Protein AF-G8C3L6-F1 (afdb_monomer)

Nearest PDB structures (foldseek):
  8b2q-assembly1_I  TM=4.694E-01  e=1.128E-01  Tannerella forsythia
  8p60-assembly1_SX0  TM=2.588E-01  e=1.611E-01  Spraguea lophii 42_110
  7syg-assembly1_Y  TM=3.100E-01  e=5.605E-01  Oryctolagus cuniculus
  8ip8-assembly1_ga  TM=2.994E-01  e=6.312E-01  Triticum aestivum
  5xyi-assembly1_X  TM=3.057E-01  e=6.312E-01  Trichomonas vaginalis

Foldseek 3Di:
DLCVLQVVDQDFAAPVRSVVVVVVVCCVVPVPDDDDPCNVVVVLVVCVVVAQWDQDPRRTIHRNDGPFDFPPDKDKFFWAADPPQRWIFGWGDDPDDDTPPGQATGHNVQCVPDDHGFIFMKTFGDDPDPPPPDDPRDHTYIHTDDGDDDDDD

pLDDT: mean 71.34, std 15.44, range [35.69, 94.44]

Radius of gyration: 19.2 Å; Cα contacts (8 Å, |Δi|>4): 247; chains: 1; bounding box: 40×30×55 Å

Mean predicted aligned error: 13.69 Å

Solvent-accessible surface area (backbone atoms only — not comparable to full-atom values): 8887 Å² total; per-residue (Å²): 110,66,66,63,59,37,73,72,40,90,56,68,36,44,53,74,59,50,50,52,55,45,54,53,54,42,40,75,79,36,70,89,63,83,76,55,69,65,60,54,51,48,50,51,50,50,38,38,74,77,38,49,40,41,67,51,103,79,56,22,41,24,59,35,76,70,90,48,53,70,65,79,51,68,53,59,27,37,28,41,56,46,87,88,78,54,29,34,36,31,32,45,75,59,89,92,79,59,79,52,78,55,52,28,34,23,51,55,87,33,36,71,87,63,51,69,71,38,30,30,33,31,31,35,37,46,66,93,58,86,72,72,89,68,64,106,73,61,58,39,45,30,33,44,77,44,80,48,80,70,81,84,126

Secondary structure (DSSP, 8-state):
-HHHHHTT--SPEEHHHHHHHHHHHHHHH-TT----HHHHHHHHHHHHHHS-EEE-TT-EEEEPPP-PPEEEEEEEEEEEE-TTT--EEEE---TTT---S--EEE-GGGGTT--TT-EEEEEEE--SS------TT-PEEEEEEEEEPPP--

Structure (mmCIF, N/CA/C/O backbone):
data_AF-G8C3L6-F1
#
_entry.id   AF-G8C3L6-F1
#
loop_
_atom_site.group_PDB
_atom_site.id
_atom_site.type_symbol
_atom_site.label_atom_id
_atom_site.label_alt_id
_atom_site.label_comp_id
_atom_site.label_asym_id
_atom_site.label_entity_id
_atom_site.label_seq_id
_atom_site.pdbx_PDB_ins_code
_atom_site.Cartn_x
_atom_site.Cartn_y
_atom_site.Cartn_z
_atom_site.occupancy
_atom_site.B_iso_or_equiv
_atom_site.auth_seq_id
_atom_site.auth_comp_id
_atom_site.auth_asym_id
_atom_site.auth_atom_id
_atom_site.pdbx_PDB_model_num
ATOM 1 N N . MET A 1 1 ? 15.481 -3.683 -12.255 1.00 69.69 1 MET A N 1
ATOM 2 C CA . MET A 1 1 ? 15.302 -2.433 -13.037 1.00 69.69 1 MET A CA 1
ATOM 3 C C . MET A 1 1 ? 13.835 -2.031 -13.175 1.00 69.69 1 MET A C 1
ATOM 5 O O . MET A 1 1 ? 13.523 -0.901 -12.833 1.00 69.69 1 MET A O 1
ATOM 9 N N . ILE A 1 2 ? 12.932 -2.936 -13.585 1.00 70.88 2 ILE A N 1
ATOM 10 C CA . ILE A 1 2 ? 11.478 -2.669 -13.666 1.00 70.88 2 ILE A CA 1
ATOM 11 C C . ILE A 1 2 ? 10.920 -2.160 -12.327 1.00 70.88 2 ILE A C 1
ATOM 13 O O . ILE A 1 2 ? 10.374 -1.064 -12.287 1.00 70.88 2 ILE A O 1
ATOM 17 N N . LEU A 1 3 ? 11.178 -2.866 -11.218 1.00 65.62 3 LEU A N 1
ATOM 18 C CA . LEU A 1 3 ? 10.751 -2.440 -9.875 1.00 65.62 3 LEU A CA 1
ATOM 19 C C . LEU A 1 3 ? 11.222 -1.024 -9.510 1.00 65.62 3 LEU A C 1
ATOM 21 O O . LEU A 1 3 ? 10.449 -0.260 -8.955 1.00 65.62 3 LEU A O 1
ATOM 25 N N . LYS A 1 4 ? 12.449 -0.640 -9.892 1.00 69.12 4 LYS A N 1
ATOM 26 C CA . LYS A 1 4 ? 12.989 0.713 -9.667 1.00 69.12 4 LYS A CA 1
ATOM 27 C C . LYS A 1 4 ? 12.216 1.778 -10.451 1.00 69.12 4 LYS A C 1
ATOM 29 O O . LYS A 1 4 ? 12.109 2.905 -9.998 1.00 69.12 4 LYS A O 1
ATOM 34 N N . ILE A 1 5 ? 11.702 1.451 -11.636 1.00 69.06 5 ILE A N 1
ATOM 35 C CA . ILE A 1 5 ? 10.925 2.388 -12.462 1.00 69.06 5 ILE A CA 1
ATOM 36 C C . ILE A 1 5 ? 9.521 2.563 -11.889 1.00 69.06 5 ILE A C 1
ATOM 38 O O . ILE A 1 5 ? 9.047 3.693 -11.803 1.00 69.06 5 ILE A O 1
ATOM 42 N N . ILE A 1 6 ? 8.884 1.464 -11.480 1.00 67.19 6 ILE A N 1
ATOM 43 C CA . ILE A 1 6 ? 7.544 1.497 -10.888 1.00 67.19 6 ILE A CA 1
ATOM 44 C C . ILE A 1 6 ? 7.600 2.095 -9.466 1.00 67.19 6 ILE A C 1
ATOM 46 O O . ILE A 1 6 ? 6.695 2.814 -9.073 1.00 67.19 6 ILE A O 1
ATOM 50 N N . SER A 1 7 ? 8.694 1.923 -8.713 1.00 63.19 7 SER A N 1
ATOM 51 C CA . SER A 1 7 ? 8.843 2.504 -7.364 1.00 63.19 7 S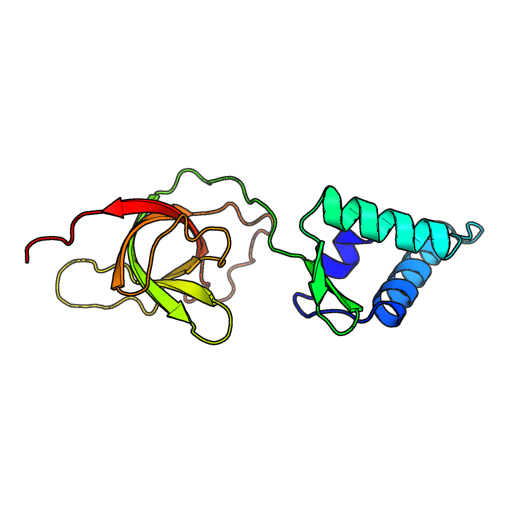ER A CA 1
ATOM 52 C C . SER A 1 7 ? 9.056 4.016 -7.349 1.00 63.19 7 SER A C 1
ATOM 54 O O . SER A 1 7 ? 8.979 4.630 -6.290 1.00 63.19 7 SER A O 1
ATOM 56 N N . LEU A 1 8 ? 9.399 4.616 -8.491 1.00 64.62 8 LEU A N 1
ATOM 57 C CA . LEU A 1 8 ? 9.620 6.060 -8.609 1.00 64.62 8 LEU A CA 1
ATOM 58 C C . LEU A 1 8 ? 8.325 6.839 -8.879 1.00 64.62 8 LEU A C 1
ATOM 60 O O . LEU A 1 8 ? 8.320 8.053 -8.697 1.00 64.62 8 LEU A O 1
ATOM 64 N N . ASP A 1 9 ? 7.251 6.177 -9.322 1.00 53.97 9 ASP A N 1
ATOM 65 C CA . ASP A 1 9 ? 5.951 6.807 -9.572 1.00 53.97 9 ASP A CA 1
ATOM 66 C C . ASP A 1 9 ? 4.831 5.917 -9.008 1.00 53.97 9 ASP A C 1
ATOM 68 O O . ASP A 1 9 ? 4.598 4.832 -9.538 1.00 53.97 9 ASP A O 1
ATOM 72 N N . PRO A 1 10 ? 4.124 6.351 -7.950 1.00 52.75 10 PRO A N 1
ATOM 73 C CA . PRO A 1 10 ? 3.078 5.548 -7.318 1.00 52.75 10 PRO A CA 1
ATOM 74 C C . PRO A 1 10 ? 1.811 5.407 -8.180 1.00 52.75 10 PRO A C 1
ATOM 76 O O . PRO A 1 10 ? 0.882 4.700 -7.795 1.00 52.75 10 PRO A O 1
ATOM 79 N N . ARG A 1 11 ? 1.723 6.088 -9.331 1.00 56.31 11 ARG A N 1
ATOM 80 C CA . ARG A 1 11 ? 0.548 6.033 -10.211 1.00 56.31 11 ARG A CA 1
ATOM 81 C C . ARG A 1 11 ? 0.629 4.849 -11.181 1.00 56.31 11 ARG A C 1
ATOM 83 O O . ARG A 1 11 ? 1.718 4.516 -11.640 1.00 56.31 11 ARG A O 1
ATOM 90 N N . PRO A 1 12 ? -0.517 4.283 -11.607 1.00 59.31 12 PRO A N 1
ATOM 91 C CA . PRO A 1 12 ? -0.549 3.272 -12.660 1.00 59.31 12 PRO A CA 1
ATOM 92 C C . PRO A 1 12 ? 0.085 3.765 -13.968 1.00 59.31 12 PRO A C 1
ATOM 94 O O . PRO A 1 12 ? -0.378 4.734 -14.577 1.00 59.31 12 PRO A O 1
ATOM 97 N N . ILE A 1 13 ? 1.125 3.067 -14.421 1.00 68.88 13 ILE A N 1
ATOM 98 C CA . ILE A 1 13 ? 1.906 3.387 -15.617 1.00 68.88 13 ILE A CA 1
ATOM 99 C C . ILE A 1 13 ? 1.421 2.516 -16.785 1.00 68.88 13 ILE A C 1
ATOM 101 O O . ILE A 1 13 ? 1.438 1.293 -16.668 1.00 68.88 13 ILE A O 1
ATOM 105 N N . PRO A 1 14 ? 1.027 3.089 -17.936 1.00 75.62 14 PRO A N 1
ATOM 106 C CA . PRO A 1 14 ? 0.687 2.294 -19.118 1.00 75.62 14 PRO A CA 1
ATOM 107 C C . PRO A 1 14 ? 1.852 1.401 -19.564 1.00 75.62 14 PRO A C 1
ATOM 109 O O . PRO A 1 14 ? 3.000 1.860 -19.557 1.00 75.62 14 PRO A O 1
ATOM 112 N N . TYR A 1 15 ? 1.564 0.178 -20.022 1.00 76.75 15 TYR A N 1
ATOM 113 C CA . TYR A 1 15 ? 2.574 -0.789 -20.479 1.00 76.75 15 TYR A CA 1
ATOM 114 C C . TYR A 1 15 ? 3.619 -0.167 -21.424 1.00 76.75 15 TYR A C 1
ATOM 116 O O . TYR A 1 15 ? 4.816 -0.230 -21.154 1.00 76.75 15 TYR A O 1
ATOM 124 N N . ASN A 1 16 ? 3.182 0.548 -22.466 1.00 75.31 16 ASN A N 1
ATOM 125 C CA . ASN A 1 16 ? 4.082 1.180 -23.442 1.00 75.31 16 ASN A CA 1
ATOM 126 C C . ASN A 1 16 ? 5.010 2.242 -22.823 1.00 75.31 16 ASN A C 1
ATOM 128 O O . ASN A 1 16 ? 6.162 2.397 -23.234 1.00 75.31 16 ASN A O 1
ATOM 132 N N . VAL A 1 17 ? 4.533 2.959 -21.803 1.00 77.69 17 VAL A N 1
ATOM 133 C CA . VAL A 1 17 ? 5.328 3.964 -21.083 1.00 77.69 17 VAL A CA 1
ATOM 134 C C . VAL A 1 17 ? 6.339 3.279 -20.166 1.00 77.69 17 VAL A C 1
ATOM 136 O O . VAL A 1 17 ? 7.504 3.682 -20.129 1.00 77.69 17 VAL A O 1
ATOM 139 N N . LEU A 1 18 ? 5.922 2.228 -19.455 1.00 80.25 18 LEU A N 1
ATOM 140 C CA . LEU A 1 18 ? 6.801 1.422 -18.609 1.00 80.25 18 LEU A CA 1
ATOM 141 C C . LEU A 1 18 ? 7.911 0.767 -19.440 1.00 80.25 18 LEU A C 1
ATOM 143 O O . LEU A 1 18 ? 9.090 0.881 -19.100 1.00 80.25 18 LEU A O 1
ATOM 147 N N . LYS A 1 19 ? 7.531 0.174 -20.572 1.00 82.56 19 LYS A N 1
ATOM 148 C CA . LYS A 1 19 ? 8.411 -0.413 -21.581 1.00 82.56 19 LYS A CA 1
ATOM 149 C C . LYS A 1 19 ? 9.438 0.602 -22.081 1.00 82.56 19 LYS A C 1
ATOM 151 O O . LYS A 1 19 ? 10.640 0.369 -21.977 1.00 82.56 19 LYS A O 1
ATOM 156 N N . SER A 1 20 ? 8.989 1.773 -22.534 1.00 82.88 20 SER A N 1
ATOM 157 C CA . SER A 1 20 ? 9.877 2.845 -23.007 1.00 82.88 20 SER A CA 1
ATOM 158 C C . SER A 1 20 ? 10.884 3.288 -21.934 1.00 82.88 20 SER A C 1
ATOM 160 O O . SER A 1 20 ? 12.089 3.373 -22.194 1.00 82.88 20 SER A O 1
ATOM 162 N N . LYS A 1 21 ? 10.424 3.487 -20.690 1.00 82.12 21 LYS A N 1
ATOM 163 C CA . LYS A 1 21 ? 11.297 3.830 -19.555 1.00 82.12 21 LYS A CA 1
ATOM 164 C C . LYS A 1 21 ? 12.308 2.721 -19.249 1.00 82.12 21 LYS A C 1
ATOM 166 O O . LYS A 1 21 ? 13.469 3.036 -18.981 1.00 82.12 21 LYS A O 1
ATOM 171 N N . PHE A 1 22 ? 11.890 1.455 -19.310 1.00 85.38 22 PHE A N 1
ATOM 172 C CA . PHE A 1 22 ? 12.758 0.295 -19.107 1.00 85.38 22 PHE A CA 1
ATOM 173 C C . PHE A 1 22 ? 13.842 0.214 -20.174 1.00 85.38 22 PHE A C 1
ATOM 175 O O . PHE A 1 22 ? 15.017 0.201 -19.823 1.00 85.38 22 PHE A O 1
ATOM 182 N N . PHE A 1 23 ? 13.482 0.256 -21.458 1.00 84.00 23 PHE A N 1
ATOM 183 C CA . PHE A 1 23 ? 14.455 0.187 -22.551 1.00 84.00 23 PHE A CA 1
ATOM 184 C C . PHE A 1 23 ? 15.396 1.384 -22.591 1.00 84.00 23 PHE A C 1
ATOM 186 O O . PHE A 1 23 ? 16.544 1.256 -23.013 1.00 84.00 23 PHE A O 1
ATOM 193 N N . ARG A 1 24 ? 14.943 2.560 -22.143 1.00 83.50 24 ARG A N 1
ATOM 194 C CA . ARG A 1 24 ? 15.832 3.708 -21.960 1.00 83.50 24 ARG A CA 1
ATOM 195 C C . ARG A 1 24 ? 16.899 3.415 -20.905 1.00 83.50 24 ARG A C 1
ATOM 197 O O . ARG A 1 24 ? 18.063 3.678 -21.164 1.00 83.50 24 ARG A O 1
ATOM 204 N N . GLN A 1 25 ? 16.531 2.854 -19.752 1.00 82.19 25 GLN A N 1
ATOM 205 C CA . GLN A 1 25 ? 17.524 2.484 -18.735 1.00 82.19 25 GLN A CA 1
ATOM 206 C C . GLN A 1 25 ? 18.381 1.286 -19.145 1.00 82.19 25 GLN A C 1
ATOM 208 O O . GLN A 1 25 ? 19.577 1.287 -18.877 1.00 82.19 25 GLN A O 1
ATOM 213 N N . LEU A 1 26 ? 17.799 0.303 -19.835 1.00 82.50 26 LEU A N 1
ATOM 214 C CA . LEU A 1 26 ? 18.530 -0.847 -20.350 1.00 82.50 26 LEU A CA 1
ATOM 215 C C . LEU A 1 26 ? 19.639 -0.393 -21.295 1.00 82.50 26 LEU A C 1
ATOM 217 O O . LEU A 1 26 ? 20.783 -0.738 -21.056 1.00 82.50 26 LEU A O 1
ATOM 221 N N . ARG A 1 27 ? 19.330 0.450 -22.289 1.00 83.69 27 ARG A N 1
ATOM 222 C CA . ARG A 1 27 ? 20.322 0.952 -23.255 1.00 83.69 27 ARG A CA 1
ATOM 223 C C . ARG A 1 27 ? 21.434 1.784 -22.620 1.00 83.69 27 ARG A C 1
ATOM 225 O O . ARG A 1 27 ? 22.548 1.769 -23.119 1.00 83.69 27 ARG A O 1
ATOM 232 N N . LEU A 1 28 ? 21.148 2.483 -21.520 1.00 83.69 28 LEU A N 1
ATOM 233 C CA . LEU A 1 28 ? 22.163 3.246 -20.785 1.00 83.69 28 LEU A CA 1
ATOM 234 C C . LEU A 1 28 ? 23.200 2.347 -20.096 1.00 83.69 28 LEU A C 1
ATOM 236 O O . LEU A 1 28 ? 24.336 2.768 -19.916 1.00 83.69 28 LEU A O 1
ATOM 240 N N . HIS A 1 29 ? 22.817 1.132 -19.697 1.00 80.38 29 HIS A N 1
ATOM 241 C CA . HIS A 1 29 ? 23.692 0.201 -18.974 1.00 80.38 29 HIS A CA 1
ATOM 242 C C . HIS A 1 29 ? 24.153 -0.994 -19.825 1.00 80.38 29 HIS A C 1
ATOM 244 O O . HIS A 1 29 ? 25.166 -1.613 -19.516 1.00 80.38 29 HIS A O 1
ATOM 250 N N . TYR A 1 30 ? 23.411 -1.314 -20.884 1.00 81.19 30 TYR A N 1
ATOM 251 C CA . TYR A 1 30 ? 23.585 -2.458 -21.775 1.00 81.19 30 TYR A CA 1
ATOM 252 C C . TYR A 1 30 ? 23.163 -2.065 -23.208 1.00 81.19 30 TYR A C 1
ATOM 254 O O . TYR A 1 30 ? 22.083 -2.456 -23.660 1.00 81.19 30 TYR A O 1
ATOM 262 N N . PRO A 1 31 ? 23.969 -1.259 -23.920 1.00 79.06 31 PRO A N 1
ATOM 263 C CA . PRO A 1 31 ? 23.598 -0.688 -25.220 1.00 79.06 31 PRO A CA 1
ATOM 264 C C . PRO A 1 31 ? 23.330 -1.743 -26.304 1.00 79.06 31 PRO A C 1
ATOM 266 O O . PRO A 1 31 ? 22.421 -1.558 -27.109 1.00 79.06 31 PRO A O 1
ATOM 269 N N . ASP A 1 32 ? 24.038 -2.874 -26.263 1.00 82.69 32 ASP A N 1
ATOM 270 C CA . ASP A 1 32 ? 23.959 -3.925 -27.291 1.00 82.69 32 ASP A CA 1
ATOM 271 C C . ASP A 1 32 ? 22.945 -5.032 -26.963 1.00 82.69 32 ASP A C 1
ATOM 273 O O . ASP A 1 32 ? 22.811 -6.011 -27.698 1.00 82.69 32 ASP A O 1
ATOM 277 N N . LYS A 1 33 ? 22.225 -4.916 -25.837 1.00 74.81 33 LYS A N 1
ATOM 278 C CA . LYS A 1 33 ? 21.241 -5.920 -25.420 1.00 74.81 33 LYS A CA 1
ATOM 279 C C . LYS A 1 33 ? 19.824 -5.491 -25.781 1.00 74.81 33 LYS A C 1
ATOM 281 O O . LYS A 1 33 ? 19.262 -4.573 -25.187 1.00 74.81 33 LYS A O 1
ATOM 286 N N . GLY A 1 34 ? 19.221 -6.232 -26.708 1.00 73.31 34 GLY A N 1
ATOM 287 C CA . GLY A 1 34 ? 17.777 -6.245 -26.921 1.00 73.31 34 GLY A CA 1
ATOM 288 C C . GLY A 1 34 ? 17.080 -7.166 -25.917 1.00 73.31 34 GLY A C 1
ATOM 289 O O . GLY A 1 34 ? 17.623 -8.194 -25.521 1.00 73.31 34 GLY A O 1
ATOM 290 N N . VAL A 1 35 ? 15.869 -6.801 -25.508 1.00 79.06 35 VAL A N 1
ATOM 291 C CA . VAL A 1 35 ? 14.967 -7.687 -24.759 1.00 79.06 35 VAL A CA 1
ATOM 292 C C . VAL A 1 35 ? 13.730 -7.872 -25.633 1.00 79.06 35 VAL A C 1
ATOM 294 O O . VAL A 1 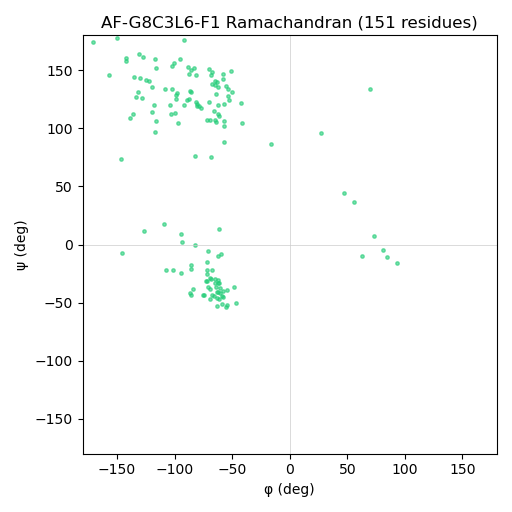35 ? 13.103 -6.864 -25.960 1.00 79.06 35 VAL A O 1
ATOM 297 N N . PRO A 1 36 ? 13.388 -9.107 -26.041 1.00 84.06 36 PRO A N 1
ATOM 298 C CA . PRO A 1 36 ? 12.148 -9.374 -26.759 1.00 84.06 36 PRO A CA 1
ATOM 299 C C . PRO A 1 36 ? 10.927 -8.935 -25.949 1.00 84.06 36 PRO A C 1
ATOM 301 O O . PRO A 1 36 ? 10.913 -9.043 -24.721 1.00 84.06 36 PRO A O 1
ATOM 304 N N . ASP A 1 37 ? 9.884 -8.476 -26.636 1.00 77.31 37 ASP A N 1
ATOM 305 C CA . ASP A 1 37 ? 8.644 -8.021 -25.999 1.00 77.31 37 ASP A CA 1
ATOM 306 C C . ASP A 1 37 ? 7.999 -9.106 -25.133 1.00 77.31 37 ASP A C 1
ATOM 308 O O . ASP A 1 37 ? 7.559 -8.829 -24.018 1.00 77.31 37 ASP A O 1
ATOM 312 N N . GLU A 1 38 ? 8.021 -10.345 -25.618 1.00 80.44 38 GLU A N 1
ATOM 313 C CA . GLU A 1 38 ? 7.533 -11.537 -24.921 1.00 80.44 38 GLU A CA 1
ATOM 314 C C . GLU A 1 38 ? 8.297 -11.778 -23.618 1.00 80.44 38 GLU A C 1
ATOM 316 O O . GLU A 1 38 ? 7.693 -12.044 -22.584 1.00 80.44 38 GLU A O 1
ATOM 321 N N . LEU A 1 39 ? 9.622 -11.605 -23.637 1.00 79.81 39 LEU A N 1
ATOM 322 C CA . LEU A 1 39 ? 10.462 -11.755 -22.451 1.00 79.81 39 LEU A CA 1
ATOM 323 C C . LEU A 1 39 ? 10.199 -10.630 -21.443 1.00 79.81 39 LEU A C 1
ATOM 325 O O . LEU A 1 39 ? 10.160 -10.871 -20.236 1.00 79.81 39 LEU A O 1
ATOM 329 N N . PHE A 1 40 ? 9.981 -9.401 -21.919 1.00 82.69 40 PHE A N 1
ATOM 330 C CA . PHE A 1 40 ? 9.621 -8.268 -21.065 1.00 82.69 40 PHE A CA 1
ATOM 331 C C . PHE A 1 40 ? 8.238 -8.456 -20.424 1.00 82.69 40 PHE A C 1
ATOM 333 O O . PHE A 1 40 ? 8.081 -8.238 -19.222 1.00 82.69 40 PHE A O 1
ATOM 340 N N . TYR A 1 41 ? 7.251 -8.897 -21.204 1.00 78.31 41 TYR A N 1
ATOM 341 C CA . TYR A 1 41 ? 5.900 -9.180 -20.725 1.00 78.31 41 TYR A CA 1
ATOM 342 C C . TYR A 1 41 ? 5.862 -10.386 -19.775 1.00 78.31 41 TYR A C 1
ATOM 344 O O . TYR A 1 41 ? 5.249 -10.312 -18.710 1.00 78.31 41 TYR A O 1
ATOM 352 N N . GLY A 1 42 ? 6.576 -11.464 -20.106 1.00 78.88 42 GLY A N 1
ATOM 353 C CA . GLY A 1 42 ? 6.746 -12.634 -19.243 1.00 78.88 42 GLY A CA 1
ATOM 354 C C . GLY A 1 42 ? 7.394 -12.255 -17.915 1.00 78.88 42 GLY A C 1
ATOM 355 O O . GLY A 1 42 ? 6.873 -12.594 -16.859 1.00 78.88 42 GLY A O 1
ATOM 356 N N . THR A 1 43 ? 8.436 -11.418 -17.948 1.00 77.31 43 THR A N 1
ATOM 357 C CA . 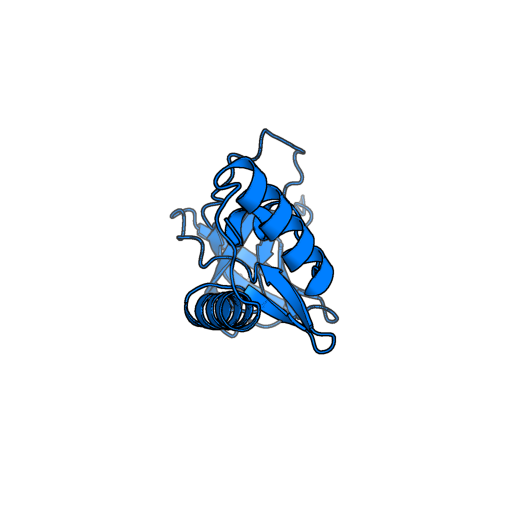THR A 1 43 ? 9.054 -10.877 -16.728 1.00 77.31 43 THR A CA 1
ATOM 358 C C . THR A 1 43 ? 8.067 -10.028 -15.923 1.00 77.31 43 THR A C 1
ATOM 360 O O . THR A 1 43 ? 8.046 -10.132 -14.706 1.00 77.31 43 THR A O 1
ATOM 363 N N . LEU A 1 44 ? 7.234 -9.188 -16.550 1.00 72.44 44 LEU A N 1
ATOM 364 C CA . LEU A 1 44 ? 6.201 -8.418 -15.836 1.00 72.44 44 LEU A CA 1
ATOM 365 C C . LEU A 1 44 ? 5.138 -9.313 -15.194 1.00 72.44 44 LEU A C 1
ATOM 367 O O . LEU A 1 44 ? 4.682 -9.016 -14.093 1.00 72.44 44 LEU A O 1
ATOM 371 N N . THR A 1 45 ? 4.776 -10.405 -15.861 1.00 69.12 45 THR A N 1
ATOM 372 C CA . THR A 1 45 ? 3.817 -11.395 -15.359 1.00 69.12 45 THR A CA 1
ATOM 373 C C . THR A 1 45 ? 4.407 -12.175 -14.188 1.00 69.12 45 THR A C 1
ATOM 375 O O . THR A 1 45 ? 3.799 -12.227 -13.125 1.00 69.12 45 THR A O 1
ATOM 378 N N . GLU A 1 46 ? 5.648 -12.648 -14.307 1.00 71.00 46 GLU A N 1
ATOM 379 C CA . GLU A 1 46 ? 6.378 -13.234 -13.180 1.00 71.00 46 GLU A CA 1
ATOM 380 C C . GLU A 1 46 ? 6.560 -12.232 -12.038 1.00 71.00 46 GLU A C 1
ATOM 382 O O . GLU A 1 46 ? 6.487 -12.605 -10.873 1.00 71.00 46 GLU A O 1
ATOM 387 N N . LEU A 1 47 ? 6.792 -10.950 -12.341 1.00 64.81 47 LEU A N 1
ATOM 388 C CA . LEU A 1 47 ? 6.876 -9.899 -11.330 1.00 64.81 47 LEU A CA 1
ATOM 389 C C . LEU A 1 47 ? 5.521 -9.620 -10.678 1.00 64.81 47 LEU A C 1
ATOM 391 O O . LEU A 1 47 ? 5.520 -9.214 -9.529 1.00 64.81 47 LEU A O 1
ATOM 395 N N . LYS A 1 48 ? 4.398 -9.836 -11.366 1.00 62.75 48 LYS A N 1
ATOM 396 C CA . LYS A 1 48 ? 3.040 -9.766 -10.803 1.00 62.75 48 LYS A CA 1
ATOM 397 C C . LYS A 1 48 ? 2.730 -10.958 -9.894 1.00 62.75 48 LYS A C 1
ATOM 399 O O . LYS A 1 48 ? 1.978 -10.807 -8.940 1.00 62.75 48 LYS A O 1
ATOM 404 N N . GLU A 1 49 ? 3.305 -12.124 -10.180 1.00 57.22 49 GLU A N 1
ATOM 405 C CA . GLU A 1 49 ? 3.145 -13.342 -9.373 1.00 57.22 49 GLU A CA 1
ATOM 406 C C . GLU A 1 49 ? 4.109 -13.396 -8.177 1.00 57.22 49 GLU A C 1
ATOM 408 O O . GLU A 1 49 ? 3.731 -13.836 -7.094 1.00 57.22 49 GLU A O 1
ATOM 413 N N . LYS A 1 50 ? 5.358 -12.944 -8.360 1.00 49.97 50 LYS A N 1
ATOM 414 C CA . LYS A 1 50 ? 6.436 -12.989 -7.352 1.00 49.97 50 LYS A CA 1
ATOM 415 C C . LYS A 1 50 ? 6.563 -11.704 -6.532 1.00 49.97 50 LYS A C 1
ATOM 417 O O . LYS A 1 50 ? 7.122 -11.737 -5.439 1.00 49.97 50 LYS A O 1
ATOM 422 N N . TYR A 1 51 ? 6.111 -10.570 -7.063 1.00 49.50 51 TYR A N 1
ATOM 423 C CA . TYR A 1 51 ? 6.154 -9.265 -6.406 1.00 49.50 51 TYR A CA 1
ATOM 424 C C . TYR A 1 51 ? 4.785 -8.594 -6.498 1.00 49.50 51 TYR A C 1
ATOM 426 O O . TYR A 1 51 ? 3.917 -8.961 -7.283 1.00 49.50 51 TYR A O 1
ATOM 434 N N . LEU A 1 52 ? 4.586 -7.569 -5.680 1.00 55.16 52 LEU A N 1
ATOM 435 C CA . LEU A 1 52 ? 3.330 -6.842 -5.631 1.00 55.16 52 LEU A CA 1
ATOM 436 C C . LEU A 1 52 ? 3.322 -5.821 -6.776 1.00 55.16 52 LEU A C 1
ATOM 438 O O . LEU A 1 52 ? 3.603 -4.639 -6.621 1.00 55.16 52 LEU A O 1
ATOM 442 N N . VAL A 1 53 ? 3.099 -6.314 -7.991 1.00 54.31 53 VAL A N 1
ATOM 443 C CA . VAL A 1 53 ? 2.928 -5.503 -9.196 1.00 54.31 53 VAL A CA 1
ATOM 444 C C . VAL A 1 53 ? 1.508 -5.728 -9.707 1.00 54.31 53 VAL A C 1
ATOM 446 O O . VAL A 1 53 ? 1.186 -6.781 -10.249 1.00 54.31 53 VAL A O 1
ATOM 449 N N . GLY A 1 54 ? 0.642 -4.735 -9.519 1.00 58.12 54 GLY A N 1
ATOM 450 C CA . GLY A 1 54 ? -0.753 -4.787 -9.946 1.00 58.12 54 GLY A CA 1
ATOM 451 C C . GLY A 1 54 ? -0.942 -4.289 -11.379 1.00 58.12 54 GLY A C 1
ATOM 452 O O . GLY A 1 54 ? -0.189 -3.441 -11.859 1.00 58.12 54 GLY A O 1
ATOM 453 N N . SER A 1 55 ? -1.982 -4.786 -12.052 1.00 54.75 55 SER A N 1
ATOM 454 C CA . SER A 1 55 ? -2.521 -4.224 -13.299 1.00 54.75 55 SER A CA 1
ATOM 455 C C . SER A 1 55 ? -3.993 -3.868 -13.106 1.00 54.75 55 SER A C 1
ATOM 457 O O . SER A 1 55 ? -4.725 -4.590 -12.430 1.00 54.75 55 SER A O 1
ATOM 459 N N . ASN A 1 56 ? -4.441 -2.741 -13.662 1.00 61.78 56 ASN A N 1
ATOM 460 C CA . ASN A 1 56 ? -5.870 -2.418 -13.714 1.00 61.78 56 ASN A CA 1
ATOM 461 C C . ASN A 1 56 ? -6.511 -2.931 -15.018 1.00 61.78 56 ASN A C 1
ATOM 463 O O . ASN A 1 56 ? -5.819 -3.413 -15.911 1.00 61.78 56 ASN A O 1
ATOM 467 N N . ALA A 1 57 ? -7.831 -2.769 -15.156 1.00 57.75 57 ALA A N 1
ATOM 468 C CA . ALA A 1 57 ? -8.584 -3.165 -16.354 1.00 57.75 57 ALA A CA 1
ATOM 469 C C . ALA A 1 57 ? -8.131 -2.471 -17.662 1.00 57.75 57 ALA A C 1
ATOM 471 O O . ALA A 1 57 ? -8.583 -2.840 -18.739 1.00 57.75 57 ALA A O 1
ATOM 472 N N . TYR A 1 58 ? -7.243 -1.476 -17.572 1.00 52.19 58 TYR A N 1
ATOM 473 C CA . TYR A 1 58 ? -6.689 -0.717 -18.693 1.00 52.19 58 TYR A CA 1
ATOM 474 C C . TYR A 1 58 ? -5.206 -1.036 -18.953 1.00 52.19 58 TYR A C 1
ATOM 476 O O . TYR A 1 58 ? -4.511 -0.219 -19.557 1.00 52.19 58 TYR A O 1
ATOM 484 N N . ASP A 1 59 ? -4.702 -2.162 -18.437 1.00 64.25 59 ASP A N 1
ATOM 485 C CA . ASP A 1 59 ? -3.310 -2.613 -18.593 1.00 64.25 59 ASP A CA 1
ATOM 486 C C . ASP A 1 59 ? -2.262 -1.575 -18.128 1.00 64.25 59 ASP A C 1
ATOM 488 O O . ASP A 1 59 ? -1.190 -1.371 -18.711 1.00 64.25 59 ASP A O 1
ATOM 492 N N . LYS A 1 60 ? -2.597 -0.854 -17.049 1.00 57.09 60 LYS A N 1
ATOM 493 C CA . LYS A 1 60 ? -1.664 0.040 -16.352 1.00 57.09 60 LYS A CA 1
ATOM 494 C C . LYS A 1 60 ? -1.076 -0.664 -15.141 1.00 57.09 60 LYS A C 1
ATOM 496 O O . LYS A 1 60 ? -1.820 -1.172 -14.306 1.00 57.09 60 LYS A O 1
ATOM 501 N N . TRP A 1 61 ? 0.244 -0.607 -15.031 1.00 63.44 61 TRP A N 1
ATOM 502 C CA . TRP A 1 61 ? 1.068 -1.337 -14.079 1.00 63.44 61 TRP A CA 1
ATOM 503 C C . TRP A 1 61 ? 1.499 -0.432 -12.918 1.00 63.44 61 TRP A C 1
ATOM 505 O O . TRP A 1 61 ? 1.933 0.699 -13.144 1.00 63.44 61 TRP A O 1
ATOM 515 N N . PHE A 1 62 ? 1.382 -0.904 -11.680 1.00 60.56 62 PHE A N 1
ATOM 516 C CA . PHE A 1 62 ? 1.748 -0.162 -10.465 1.00 60.56 62 PHE A CA 1
ATOM 517 C C . PHE A 1 62 ? 2.385 -1.090 -9.429 1.00 60.56 62 PHE A C 1
ATOM 519 O O . PHE A 1 62 ? 2.211 -2.304 -9.504 1.00 60.56 62 PHE A O 1
ATOM 526 N N . ILE A 1 63 ? 3.120 -0.527 -8.463 1.00 58.53 63 ILE A N 1
ATOM 527 C CA . ILE A 1 63 ? 3.514 -1.281 -7.270 1.00 58.53 63 ILE A CA 1
ATOM 528 C C . ILE A 1 63 ? 2.244 -1.445 -6.442 1.00 58.53 63 ILE A C 1
ATOM 530 O O . ILE A 1 63 ? 1.742 -0.478 -5.873 1.00 58.53 63 ILE A O 1
ATOM 534 N N . ASP A 1 64 ? 1.703 -2.656 -6.422 1.00 57.69 64 ASP A N 1
ATOM 535 C CA . ASP A 1 64 ? 0.862 -3.080 -5.315 1.00 57.69 64 ASP A CA 1
ATOM 536 C C . ASP A 1 64 ? 1.794 -3.091 -4.085 1.00 57.69 64 ASP A C 1
ATOM 538 O O . ASP A 1 64 ? 2.955 -3.481 -4.176 1.00 57.69 64 ASP A O 1
ATOM 542 N N . TYR A 1 65 ? 1.406 -2.469 -2.979 1.00 53.47 65 TYR A N 1
ATOM 543 C CA . TYR A 1 65 ? 2.358 -2.114 -1.914 1.00 53.47 65 TYR A CA 1
ATOM 544 C C . TYR A 1 65 ? 3.158 -3.341 -1.450 1.00 53.47 65 TYR A C 1
ATOM 546 O O . TYR A 1 65 ? 2.509 -4.355 -1.222 1.00 53.47 65 TYR A O 1
ATOM 554 N N . PRO A 1 66 ? 4.499 -3.293 -1.278 1.00 51.34 66 PRO A N 1
ATOM 555 C CA . PRO A 1 66 ? 5.278 -4.423 -0.768 1.00 51.34 66 PRO A CA 1
ATOM 556 C C . PRO A 1 66 ? 4.671 -4.960 0.532 1.00 51.34 66 PRO A C 1
ATOM 558 O O . PRO A 1 66 ? 4.084 -4.193 1.298 1.00 51.34 66 PRO A O 1
ATOM 561 N N . ASP A 1 67 ? 4.811 -6.256 0.808 1.00 54.22 67 ASP A N 1
ATOM 562 C CA . ASP A 1 67 ? 4.602 -6.805 2.151 1.00 54.22 67 ASP A CA 1
ATOM 563 C C . ASP A 1 67 ? 5.731 -6.273 3.031 1.00 54.22 67 ASP A C 1
ATOM 565 O O . ASP A 1 67 ? 6.748 -6.924 3.275 1.00 54.22 67 ASP A O 1
ATOM 569 N N . PHE A 1 68 ? 5.609 -5.001 3.399 1.00 61.94 68 PHE A N 1
ATOM 570 C CA . PHE A 1 68 ? 6.526 -4.350 4.302 1.00 61.94 68 PHE A CA 1
ATOM 571 C C . PHE A 1 68 ? 6.579 -5.173 5.582 1.00 61.94 68 PH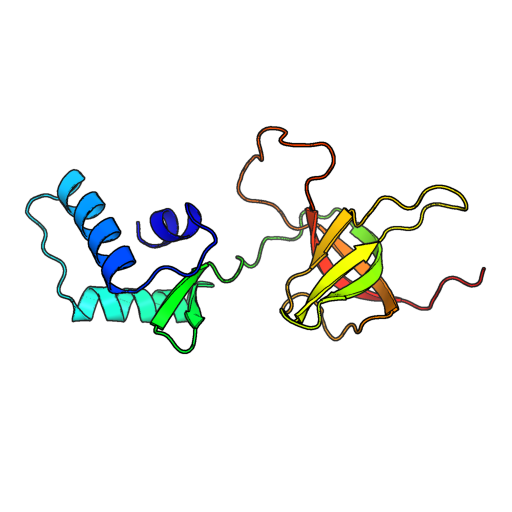E A C 1
ATOM 573 O O . PHE A 1 68 ? 5.557 -5.650 6.084 1.00 61.94 68 PHE A O 1
ATOM 580 N N . LYS A 1 69 ? 7.790 -5.369 6.096 1.00 70.12 69 LYS A N 1
ATOM 581 C CA . LYS A 1 69 ? 7.952 -6.095 7.345 1.00 70.12 69 LYS A CA 1
ATOM 582 C C . LYS A 1 69 ? 7.350 -5.255 8.471 1.00 70.12 69 LYS A C 1
ATOM 584 O O . LYS A 1 69 ? 7.553 -4.038 8.479 1.00 70.12 69 LYS A O 1
ATOM 589 N N . PRO A 1 70 ? 6.622 -5.870 9.414 1.00 79.00 70 PRO A N 1
ATOM 590 C CA . PRO A 1 70 ? 6.256 -5.198 10.649 1.00 79.00 70 PRO A CA 1
ATOM 591 C C . PRO A 1 70 ? 7.518 -4.643 11.317 1.00 79.00 70 PRO A C 1
ATOM 593 O O . PRO A 1 70 ? 8.474 -5.390 11.523 1.00 79.00 70 PRO A O 1
ATOM 596 N N . ASN A 1 71 ? 7.530 -3.356 11.660 1.00 79.56 71 ASN A N 1
ATOM 597 C CA . ASN A 1 71 ? 8.677 -2.725 12.327 1.00 79.56 71 ASN A CA 1
ATOM 598 C C . ASN A 1 71 ? 8.686 -2.976 13.855 1.00 79.56 71 ASN A C 1
ATOM 600 O O . ASN A 1 71 ? 9.567 -2.497 14.563 1.00 79.56 71 ASN A O 1
ATOM 604 N N . GLY A 1 72 ? 7.686 -3.706 14.367 1.00 80.06 72 GLY A N 1
ATOM 605 C CA . GLY A 1 72 ? 7.500 -4.024 15.786 1.00 80.06 72 GLY A CA 1
ATOM 606 C C . GLY A 1 72 ? 6.764 -2.953 16.600 1.00 80.06 72 GLY A C 1
ATOM 607 O O . GLY A 1 72 ? 6.342 -3.236 17.721 1.00 80.06 72 GLY A O 1
ATOM 608 N N . ILE A 1 73 ? 6.551 -1.754 16.052 1.00 84.31 73 ILE A N 1
ATOM 609 C CA . ILE A 1 73 ? 5.785 -0.682 16.695 1.00 84.31 73 ILE A CA 1
ATOM 610 C C . ILE A 1 73 ? 4.301 -0.990 16.528 1.00 84.31 73 ILE A C 1
ATOM 612 O O . ILE A 1 73 ? 3.797 -1.101 15.412 1.00 84.31 73 ILE A O 1
ATOM 616 N N . THR A 1 74 ? 3.597 -1.146 17.648 1.00 89.56 74 THR A N 1
ATOM 617 C CA . THR A 1 74 ? 2.161 -1.445 17.654 1.00 89.56 74 THR A CA 1
ATOM 618 C C . THR A 1 74 ? 1.365 -0.321 18.295 1.00 89.56 74 THR A C 1
ATOM 620 O O . THR A 1 74 ? 1.857 0.392 19.168 1.00 89.56 74 THR A O 1
ATOM 623 N N . GLY A 1 75 ? 0.115 -0.179 17.865 1.00 88.75 75 GLY A N 1
ATOM 624 C CA . GLY A 1 75 ? -0.828 0.790 18.407 1.00 88.75 75 GLY A CA 1
ATOM 625 C C . GLY A 1 75 ? -2.263 0.289 18.302 1.00 88.75 75 GLY A C 1
ATOM 626 O O . GLY A 1 75 ? -2.523 -0.792 17.769 1.00 88.75 75 GLY A O 1
ATOM 627 N N . ALA A 1 76 ? -3.202 1.081 18.816 1.00 89.62 76 ALA A N 1
ATOM 628 C CA . ALA A 1 76 ? -4.627 0.801 18.698 1.00 89.62 76 ALA A CA 1
ATOM 629 C C . ALA A 1 76 ? -5.410 2.062 18.318 1.00 89.62 76 ALA A C 1
ATOM 631 O O . ALA A 1 76 ? -5.084 3.171 18.747 1.00 89.62 76 ALA A O 1
ATOM 632 N N . GLY A 1 77 ? -6.447 1.908 17.500 1.00 89.31 77 GLY A N 1
ATOM 633 C CA . GLY A 1 77 ? -7.238 3.037 17.023 1.00 89.31 77 GLY A CA 1
ATOM 634 C C . GLY A 1 77 ? -8.498 2.618 16.282 1.00 89.31 77 GLY A C 1
ATOM 635 O O . GLY A 1 77 ? -8.731 1.440 16.034 1.00 89.31 77 GLY A O 1
ATOM 636 N N . PHE A 1 78 ? -9.319 3.603 15.932 1.00 90.31 78 PHE A N 1
ATOM 637 C CA . PHE A 1 78 ? -10.525 3.369 15.141 1.00 90.31 78 PHE A CA 1
ATOM 638 C C . PHE A 1 78 ? -10.200 3.396 13.6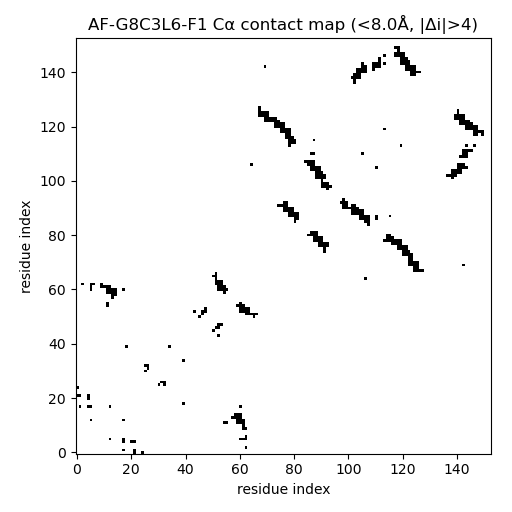54 1.00 90.31 78 PHE A C 1
ATOM 640 O O . PHE A 1 78 ? -9.548 4.330 13.178 1.00 90.31 78 PHE A O 1
ATOM 647 N N . LEU A 1 79 ? -10.685 2.389 12.938 1.00 88.75 79 LEU A N 1
ATOM 648 C CA . LEU A 1 79 ? -10.520 2.249 11.501 1.00 88.75 79 LEU A CA 1
ATOM 649 C C . LEU A 1 79 ? -11.658 2.947 10.750 1.00 88.75 79 LEU A C 1
ATOM 651 O O . LEU A 1 79 ? -12.830 2.611 10.925 1.00 88.75 79 LEU A O 1
ATOM 655 N N . ASP A 1 80 ? -11.316 3.859 9.849 1.00 87.81 80 ASP A N 1
ATOM 656 C CA . ASP A 1 80 ? -12.199 4.273 8.760 1.00 87.81 80 ASP A CA 1
ATOM 657 C C . ASP A 1 80 ? -11.762 3.601 7.452 1.00 87.81 80 ASP A C 1
ATOM 659 O O . ASP A 1 80 ? -10.595 3.250 7.311 1.00 87.81 80 ASP A O 1
ATOM 663 N N . ILE A 1 81 ? -12.681 3.402 6.505 1.00 80.38 81 ILE A N 1
ATOM 664 C CA . ILE A 1 81 ? -12.396 2.824 5.184 1.00 80.38 81 ILE A CA 1
ATOM 665 C C . ILE A 1 81 ? -12.964 3.742 4.103 1.00 80.38 81 ILE A C 1
ATOM 667 O O . ILE A 1 81 ? -14.159 4.059 4.091 1.00 80.38 81 ILE A O 1
ATOM 671 N N . ASP A 1 82 ? -12.103 4.134 3.167 1.00 74.00 82 ASP A N 1
ATOM 672 C CA . ASP A 1 82 ? -12.483 4.880 1.977 1.00 74.00 82 ASP A CA 1
ATOM 673 C C . ASP A 1 82 ? -13.280 3.982 1.020 1.00 74.00 82 ASP A C 1
ATOM 675 O O . ASP A 1 82 ? -12.812 2.934 0.570 1.00 74.00 82 ASP A O 1
ATOM 679 N N . LYS A 1 83 ? -14.504 4.404 0.690 1.00 68.12 83 LYS A N 1
ATOM 680 C CA . LYS A 1 83 ? -15.439 3.610 -0.124 1.00 68.12 83 LYS A CA 1
ATOM 681 C C . LYS A 1 83 ? -14.990 3.429 -1.576 1.00 68.12 83 LYS A C 1
ATOM 683 O O . LYS A 1 83 ? -15.461 2.507 -2.233 1.00 68.12 83 LYS A O 1
ATOM 688 N N . THR A 1 84 ? -14.123 4.303 -2.082 1.00 54.78 84 THR A N 1
ATOM 689 C CA . THR A 1 84 ? -13.703 4.314 -3.491 1.00 54.78 84 THR A CA 1
ATOM 690 C C . THR A 1 84 ? -12.532 3.365 -3.721 1.00 54.78 84 THR A C 1
ATOM 692 O O . THR A 1 84 ? -12.481 2.647 -4.715 1.00 54.78 84 THR A O 1
ATOM 695 N N . THR A 1 85 ? -11.576 3.364 -2.795 1.00 59.81 85 THR A N 1
ATOM 696 C CA . THR A 1 85 ? -10.315 2.621 -2.899 1.00 59.81 85 THR A CA 1
ATOM 697 C C . THR A 1 85 ? -10.315 1.330 -2.083 1.00 59.81 85 THR A C 1
ATOM 699 O O . THR A 1 85 ? -9.536 0.423 -2.376 1.00 59.81 85 THR A O 1
ATOM 702 N N . GLY A 1 86 ? -11.180 1.230 -1.068 1.00 68.25 86 GLY A N 1
ATOM 703 C CA . GLY A 1 86 ? -11.201 0.128 -0.106 1.00 68.25 86 GLY A CA 1
ATOM 704 C C . GLY A 1 86 ? -10.048 0.166 0.901 1.00 68.25 86 GLY A C 1
ATOM 705 O O . GLY A 1 86 ? -9.876 -0.790 1.650 1.00 68.25 86 GLY A O 1
ATOM 706 N N . ASN A 1 87 ? -9.247 1.234 0.918 1.00 75.44 87 ASN A N 1
ATOM 707 C CA . ASN A 1 87 ? -8.159 1.401 1.876 1.00 75.44 87 ASN A CA 1
ATOM 708 C C . ASN A 1 87 ? -8.668 1.965 3.204 1.00 75.44 87 ASN A C 1
ATOM 710 O O . ASN A 1 87 ? -9.655 2.699 3.247 1.00 75.44 87 ASN A O 1
ATOM 714 N N . GLY A 1 88 ? -7.966 1.629 4.278 1.00 80.25 88 GLY A N 1
ATOM 715 C CA . GLY A 1 88 ? -8.248 2.064 5.630 1.00 80.25 88 GLY A CA 1
ATOM 716 C C . GLY A 1 88 ? -7.368 3.213 6.120 1.00 80.25 88 GLY A C 1
ATOM 717 O O . GLY A 1 88 ? -6.240 3.405 5.667 1.00 80.25 88 GLY A O 1
ATOM 718 N N . PHE A 1 89 ? -7.884 3.945 7.102 1.00 86.00 89 PHE A N 1
ATOM 719 C CA . PHE A 1 89 ? -7.169 4.967 7.857 1.00 86.00 89 PHE A CA 1
ATOM 720 C C . PHE A 1 89 ? -7.444 4.772 9.342 1.00 86.00 89 PHE A C 1
ATOM 722 O O . PHE A 1 89 ? -8.604 4.720 9.752 1.00 86.00 89 PHE A O 1
ATOM 729 N N . ILE A 1 90 ? -6.395 4.684 10.158 1.00 85.50 90 ILE A N 1
ATOM 730 C CA . ILE A 1 90 ? -6.555 4.531 11.607 1.00 85.50 90 ILE A CA 1
ATOM 731 C C . ILE A 1 90 ? -6.386 5.884 12.292 1.00 85.50 90 ILE A C 1
ATOM 733 O O . ILE A 1 90 ? -5.391 6.593 12.102 1.00 85.50 90 ILE A O 1
ATOM 737 N N . THR A 1 91 ? -7.365 6.219 13.129 1.00 84.38 91 THR A N 1
ATOM 738 C CA . THR A 1 91 ? -7.304 7.355 14.049 1.00 84.38 91 THR A CA 1
ATOM 739 C C . THR A 1 91 ? -7.023 6.843 15.456 1.00 84.38 91 THR A C 1
ATOM 741 O O . THR A 1 91 ? -7.863 6.180 16.071 1.00 84.38 91 THR A O 1
ATOM 744 N N . VAL A 1 92 ? -5.837 7.159 15.973 1.00 74.69 92 VAL A N 1
ATOM 745 C CA . VAL A 1 92 ? -5.456 6.869 17.360 1.00 74.69 92 VAL A CA 1
ATOM 746 C C . VAL A 1 92 ? -6.072 7.945 18.256 1.00 74.69 92 VAL A C 1
ATOM 748 O O . VAL A 1 92 ? -5.795 9.130 18.077 1.00 74.69 92 VAL A O 1
ATOM 751 N N . LYS A 1 93 ? -6.937 7.544 19.195 1.00 64.19 93 LYS A N 1
ATOM 752 C CA . LYS A 1 93 ? -7.503 8.444 20.210 1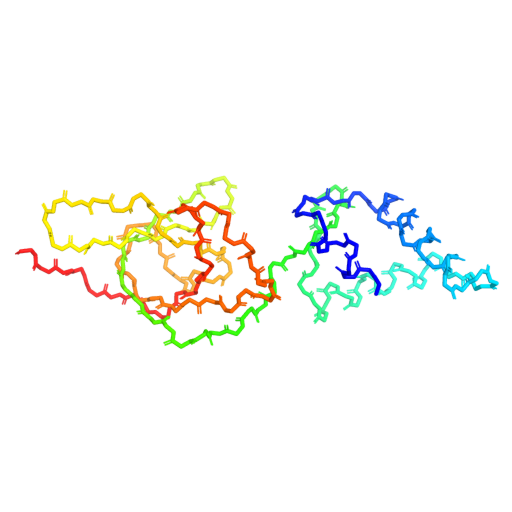.00 64.19 93 LYS A CA 1
ATOM 753 C C . LYS A 1 93 ? -6.694 8.304 21.499 1.00 64.19 93 LYS A C 1
ATOM 755 O O . LYS A 1 93 ? -6.868 7.325 22.218 1.00 64.19 93 LYS A O 1
ATOM 760 N N . GLU A 1 94 ? -5.843 9.278 21.807 1.00 53.25 94 GLU A N 1
ATOM 761 C CA . GLU A 1 94 ? -5.342 9.462 23.174 1.00 53.25 94 GLU A CA 1
ATOM 762 C C . GLU A 1 94 ? -6.324 10.353 23.950 1.00 53.25 94 GLU A C 1
ATOM 764 O O . GLU A 1 94 ? -7.031 11.179 23.377 1.00 53.25 94 GLU A O 1
ATOM 769 N N . LYS A 1 95 ? -6.461 10.096 25.251 1.00 47.41 95 LYS A N 1
ATOM 770 C CA . LYS A 1 95 ? -7.568 10.543 26.110 1.00 47.41 95 LYS A CA 1
ATOM 771 C C . LYS A 1 95 ? -8.021 12.005 25.881 1.00 47.41 95 LYS A C 1
A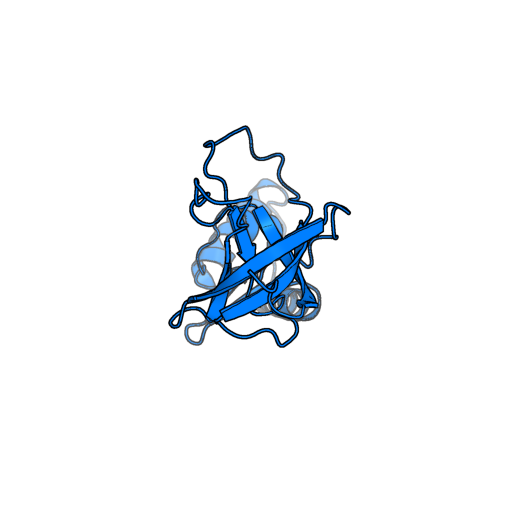TOM 773 O O . LYS A 1 95 ? -7.288 12.957 26.100 1.00 47.41 95 LYS A O 1
ATOM 778 N N . ARG A 1 96 ? -9.312 12.116 25.553 1.00 44.62 96 ARG A N 1
ATOM 779 C CA . ARG A 1 96 ? -10.258 13.239 25.704 1.00 44.62 96 ARG A CA 1
ATOM 780 C C . ARG A 1 96 ? -10.078 14.588 25.003 1.00 44.62 96 ARG A C 1
ATOM 782 O O . ARG A 1 96 ? -11.096 15.275 25.007 1.00 44.62 96 ARG A O 1
ATOM 789 N N . THR A 1 97 ? -8.983 14.965 24.337 1.00 42.12 97 THR A N 1
ATOM 790 C CA . THR A 1 97 ? -9.010 16.324 23.734 1.00 42.12 97 THR A CA 1
ATOM 791 C C . THR A 1 97 ? -8.315 16.607 22.416 1.00 42.12 97 THR A C 1
ATOM 793 O O . THR A 1 97 ? -8.626 17.653 21.867 1.00 42.12 97 THR A O 1
ATOM 796 N N . ASP A 1 98 ? -7.532 15.715 21.810 1.00 42.53 98 ASP A 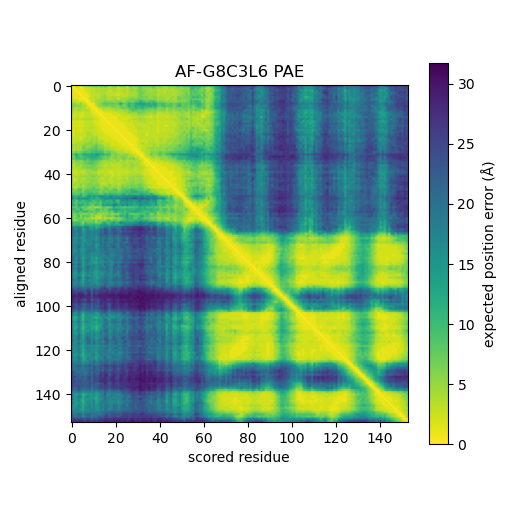N 1
ATOM 797 C CA . ASP A 1 98 ? -6.971 16.019 20.486 1.00 42.53 98 ASP A CA 1
ATOM 798 C C . ASP A 1 98 ? -7.013 14.807 19.557 1.00 42.53 98 ASP A C 1
ATOM 800 O O . ASP A 1 98 ? -6.282 13.827 19.708 1.00 42.53 98 ASP A O 1
ATOM 804 N N . PHE A 1 99 ? -7.890 14.870 18.553 1.00 45.34 99 PHE A N 1
ATOM 805 C CA . PHE A 1 99 ? -7.840 13.941 17.432 1.00 45.34 99 PHE A CA 1
ATOM 806 C C . PHE A 1 99 ? -6.581 14.255 16.617 1.00 45.34 99 PHE A C 1
ATOM 808 O O . PHE A 1 99 ? -6.557 15.235 15.868 1.00 45.34 99 PHE A O 1
ATOM 815 N N . LYS A 1 100 ? -5.545 13.409 16.682 1.00 51.38 100 LYS A N 1
ATOM 816 C CA . LYS A 1 100 ? -4.539 13.403 15.611 1.00 51.38 100 LYS A CA 1
ATOM 817 C C . LYS A 1 100 ? -5.253 12.957 14.336 1.00 51.38 100 LYS A C 1
ATOM 819 O O . LYS A 1 100 ? -5.608 11.787 14.208 1.00 51.38 100 LYS A O 1
ATOM 824 N N . LYS A 1 101 ? -5.514 13.909 13.429 1.00 50.59 101 LYS A N 1
ATOM 825 C CA . LYS A 1 101 ? -6.000 13.685 12.054 1.00 50.59 101 LYS A CA 1
ATOM 826 C C . LYS A 1 101 ? -5.248 12.480 11.472 1.00 50.59 101 LYS A C 1
ATOM 828 O O . LYS A 1 101 ? -4.065 12.618 11.200 1.00 50.59 101 LYS A O 1
ATOM 833 N N . SER A 1 102 ? -5.916 11.323 11.384 1.00 58.78 102 SER A N 1
ATOM 834 C CA . SER A 1 102 ? -5.476 10.067 10.745 1.00 58.78 102 SER A CA 1
ATOM 835 C C . SER A 1 102 ? -3.954 9.853 10.700 1.00 58.78 102 SER A C 1
ATOM 837 O O . SER A 1 102 ? -3.291 10.338 9.787 1.00 58.78 102 SER A O 1
ATOM 839 N N . SER A 1 103 ? -3.390 9.116 11.656 1.00 68.69 103 SER A N 1
ATOM 840 C CA . SER A 1 103 ? -1.937 8.900 11.726 1.00 68.69 103 SER A CA 1
ATOM 841 C C . SER A 1 103 ? -1.440 7.726 10.875 1.00 68.69 103 SER A C 1
ATOM 843 O O . SER A 1 103 ? -0.264 7.716 10.511 1.00 68.69 103 SER A O 1
ATOM 845 N N . HIS A 1 104 ? -2.311 6.769 10.518 1.00 83.62 104 HIS A N 1
ATOM 846 C CA . HIS A 1 104 ? -1.873 5.531 9.864 1.00 83.62 104 HIS A CA 1
ATOM 847 C C . HIS A 1 104 ? -2.665 5.146 8.610 1.00 83.62 104 HIS A C 1
ATOM 849 O O . HIS A 1 104 ? -3.897 5.097 8.606 1.00 83.62 104 HIS A O 1
ATOM 855 N N . PHE A 1 105 ? -1.880 4.850 7.577 1.00 83.38 105 PHE A N 1
ATOM 856 C CA . PHE A 1 105 ? -2.133 4.168 6.313 1.00 83.38 105 PHE A CA 1
ATOM 857 C C . PHE A 1 105 ? -2.509 2.686 6.417 1.00 83.38 105 PHE A C 1
ATOM 859 O O . PHE A 1 105 ? -1.612 1.937 6.770 1.00 83.38 105 PHE A O 1
ATOM 866 N N . VAL A 1 106 ? -3.701 2.193 6.063 1.00 81.00 106 VAL A N 1
ATOM 867 C CA . VAL A 1 106 ? -3.924 0.731 5.944 1.00 81.00 106 VAL A CA 1
ATOM 868 C C . VAL A 1 106 ? -4.334 0.364 4.525 1.00 81.00 106 VAL A C 1
ATOM 870 O O . VAL A 1 106 ? -5.418 0.706 4.066 1.00 81.00 106 VAL A O 1
ATOM 873 N N . HIS A 1 107 ? -3.500 -0.386 3.809 1.00 80.25 107 HIS A N 1
ATOM 874 C CA . HIS A 1 107 ? -3.890 -0.889 2.491 1.00 80.25 107 HIS A CA 1
ATOM 875 C C . HIS A 1 107 ? -5.022 -1.921 2.608 1.00 80.25 107 HIS A C 1
ATOM 877 O O . HIS A 1 107 ? -5.038 -2.704 3.558 1.00 80.25 107 HIS A O 1
ATOM 883 N N . LYS A 1 108 ? -5.917 -2.009 1.613 1.00 81.06 108 LYS A N 1
ATOM 884 C CA . LYS A 1 108 ? -7.061 -2.948 1.615 1.00 81.06 108 LYS A CA 1
ATOM 885 C C . LYS A 1 108 ? -6.690 -4.398 1.967 1.00 81.06 108 LYS A C 1
ATOM 887 O O . LYS A 1 108 ? -7.437 -5.092 2.646 1.00 81.06 108 LYS A O 1
ATOM 892 N N . LYS A 1 109 ? -5.512 -4.850 1.525 1.00 79.38 109 LYS A N 1
ATOM 893 C CA . LYS A 1 109 ? -5.005 -6.213 1.764 1.00 79.38 109 LYS A CA 1
ATOM 894 C C . LYS A 1 109 ? -4.577 -6.445 3.222 1.00 79.38 109 LYS A C 1
ATOM 896 O O . LYS A 1 109 ? -4.619 -7.566 3.703 1.00 79.38 109 LYS A O 1
ATOM 901 N N . ASN A 1 110 ? -4.211 -5.371 3.920 1.00 81.88 110 ASN A N 1
ATOM 902 C CA . ASN A 1 110 ? -3.735 -5.372 5.300 1.00 81.88 110 ASN A CA 1
ATOM 903 C C . ASN A 1 110 ? -4.867 -5.101 6.307 1.00 81.88 110 ASN A C 1
ATOM 905 O O . ASN A 1 110 ? -4.602 -4.877 7.487 1.00 81.88 110 ASN A O 1
ATOM 909 N N . LEU A 1 111 ? -6.128 -5.087 5.853 1.00 83.88 111 LEU A N 1
ATOM 910 C CA . LEU A 1 111 ? -7.283 -4.880 6.727 1.00 83.88 111 LEU A CA 1
ATOM 911 C C . LEU A 1 111 ? -7.567 -6.087 7.629 1.00 83.88 111 LEU A C 1
ATOM 913 O O . LEU A 1 111 ? -8.234 -5.935 8.644 1.00 83.88 111 LEU A O 1
ATOM 917 N N . ASN A 1 112 ? -7.094 -7.280 7.252 1.00 86.88 112 ASN A N 1
ATOM 918 C CA . ASN A 1 112 ? -7.240 -8.516 8.026 1.00 86.88 112 ASN A CA 1
ATOM 919 C C . ASN A 1 112 ? -8.677 -8.762 8.548 1.00 86.88 112 ASN A C 1
ATOM 921 O O . ASN A 1 112 ? -8.902 -9.069 9.714 1.00 86.88 112 ASN A O 1
ATOM 925 N N . GLY A 1 113 ? -9.676 -8.550 7.682 1.00 85.12 113 GLY A N 1
ATOM 926 C CA . GLY A 1 113 ? -11.096 -8.735 8.009 1.00 85.12 113 GLY A CA 1
ATOM 927 C C . GLY A 1 113 ? -11.766 -7.582 8.768 1.00 85.12 113 GLY A C 1
ATOM 928 O O . GLY A 1 113 ? -12.985 -7.617 8.949 1.00 85.12 113 GLY A O 1
ATOM 929 N N . ALA A 1 114 ? -11.022 -6.547 9.167 1.00 90.19 114 ALA A N 1
ATOM 930 C CA . ALA A 1 114 ? -11.581 -5.383 9.844 1.00 90.19 114 ALA A CA 1
ATOM 931 C C . ALA A 1 114 ? -12.466 -4.535 8.922 1.00 90.19 114 ALA A C 1
ATOM 933 O O . ALA A 1 114 ? -12.223 -4.385 7.721 1.00 90.19 114 ALA A O 1
ATOM 934 N N . LYS A 1 115 ? -13.504 -3.951 9.517 1.00 92.25 115 LYS A N 1
ATOM 935 C CA . LYS A 1 115 ? -14.505 -3.109 8.862 1.00 92.25 115 LYS A CA 1
ATOM 936 C C . LYS A 1 115 ? -14.463 -1.695 9.428 1.00 92.25 115 LYS A C 1
ATOM 938 O O . LYS A 1 115 ? -13.995 -1.457 10.541 1.00 92.25 115 LYS A O 1
ATOM 943 N N . LYS A 1 116 ? -15.004 -0.748 8.657 1.00 88.94 116 LYS A N 1
ATOM 944 C CA . LYS A 1 116 ? -15.194 0.637 9.099 1.00 88.94 116 LYS A CA 1
ATOM 945 C C . LYS A 1 116 ? -15.893 0.666 10.463 1.00 88.94 116 LYS A C 1
ATOM 947 O O . LYS A 1 116 ? -16.925 0.023 10.638 1.00 88.94 116 LYS A O 1
ATOM 952 N N . GLY A 1 117 ? -15.339 1.441 11.388 1.00 87.44 117 GLY A N 1
ATOM 953 C CA . GLY A 1 117 ? -15.821 1.589 12.758 1.00 87.44 117 GLY A CA 1
ATOM 954 C C . GLY A 1 117 ? -15.161 0.647 13.762 1.00 87.44 117 GLY A C 1
ATOM 955 O O . GLY A 1 117 ? -15.227 0.933 14.950 1.00 87.44 117 GLY A O 1
ATOM 956 N N . ASN A 1 118 ? -14.477 -0.421 13.331 1.00 92.44 118 ASN A N 1
ATOM 957 C CA . ASN A 1 118 ? -13.797 -1.305 14.275 1.00 92.44 118 ASN A CA 1
ATOM 958 C C . ASN A 1 118 ? -12.679 -0.578 15.031 1.00 92.44 118 ASN A C 1
ATOM 960 O O . ASN A 1 118 ? -11.908 0.194 14.449 1.00 92.44 118 ASN A O 1
ATOM 964 N N . TYR A 1 119 ? -12.573 -0.880 16.324 1.00 92.31 119 TYR A N 1
ATOM 965 C CA . TYR A 1 119 ? -11.380 -0.599 17.104 1.00 92.31 119 TYR A CA 1
ATOM 966 C C . TYR A 1 119 ? -10.366 -1.713 16.841 1.00 92.31 119 TYR A C 1
ATOM 968 O O . TYR A 1 119 ? -10.685 -2.892 16.972 1.00 92.31 119 TYR A O 1
ATOM 976 N N . VAL A 1 120 ? -9.170 -1.361 16.379 1.00 92.75 120 VAL A N 1
ATOM 977 C CA . VAL A 1 120 ? -8.198 -2.331 15.863 1.00 92.75 120 VAL A CA 1
ATOM 978 C C . VAL A 1 120 ? -6.833 -2.122 16.489 1.00 92.75 120 VAL A C 1
ATOM 980 O O . VAL A 1 120 ? -6.401 -0.984 16.689 1.00 92.75 120 VAL A O 1
ATOM 983 N N . LYS A 1 121 ? -6.138 -3.229 16.748 1.00 92.75 121 LYS A N 1
ATOM 984 C CA . LYS A 1 121 ? -4.701 -3.249 17.002 1.00 92.75 121 LYS A CA 1
ATOM 985 C C . LYS A 1 121 ? -3.978 -3.326 15.667 1.00 92.75 121 LYS A C 1
ATOM 987 O O . LYS A 1 121 ? -4.289 -4.178 14.832 1.00 92.75 121 LYS A O 1
ATOM 992 N N . PHE A 1 122 ? -2.989 -2.471 15.475 1.00 91.44 122 PHE A N 1
ATOM 993 C CA . PHE A 1 122 ? -2.186 -2.436 14.261 1.00 91.44 122 PHE A CA 1
ATOM 994 C C . PHE A 1 122 ? -0.696 -2.504 14.5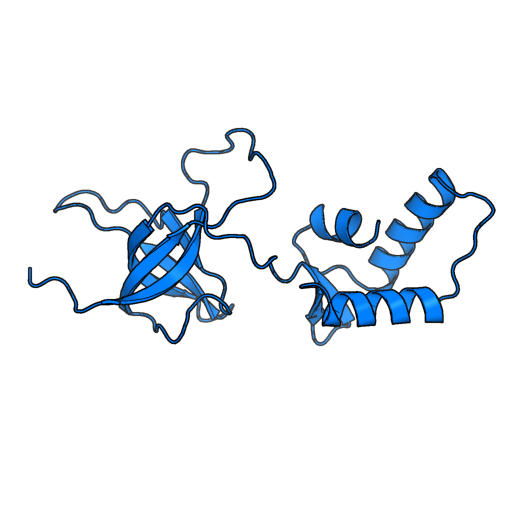79 1.00 91.44 122 PHE A C 1
ATOM 996 O O . PHE A 1 122 ? -0.270 -2.234 15.704 1.00 91.44 122 PHE A O 1
ATOM 1003 N N . VAL A 1 123 ? 0.087 -2.863 13.568 1.00 89.88 123 VAL A N 1
ATOM 1004 C CA . VAL A 1 123 ? 1.545 -2.757 13.562 1.00 89.88 123 VAL A CA 1
ATOM 1005 C C . VAL A 1 123 ? 1.968 -1.838 12.430 1.00 89.88 123 VAL A C 1
ATOM 1007 O O . VAL A 1 123 ? 1.428 -1.925 11.326 1.00 89.88 123 VAL A O 1
ATOM 1010 N N . GLU A 1 124 ? 2.903 -0.943 12.704 1.00 87.94 124 GLU A N 1
ATOM 1011 C CA . GLU A 1 124 ? 3.509 -0.117 11.672 1.00 87.94 124 GLU A CA 1
ATOM 1012 C C . GLU A 1 124 ? 4.410 -0.964 10.766 1.00 87.94 124 GLU A C 1
ATOM 1014 O O . GLU A 1 124 ? 4.986 -1.989 11.150 1.00 87.94 124 GLU A O 1
ATOM 1019 N N . LEU A 1 125 ? 4.519 -0.529 9.521 1.00 80.69 125 LEU A N 1
ATOM 1020 C CA . LEU A 1 125 ? 5.228 -1.224 8.467 1.00 80.69 125 LEU A CA 1
ATOM 1021 C C . LEU A 1 125 ? 6.525 -0.486 8.127 1.00 80.69 125 LEU A C 1
ATOM 1023 O O . LEU A 1 125 ? 6.540 0.734 7.957 1.00 80.69 125 LEU A O 1
ATOM 1027 N N . GLU A 1 126 ? 7.632 -1.226 8.015 1.00 72.25 126 GLU A N 1
ATOM 1028 C CA . GLU A 1 126 ? 8.929 -0.665 7.640 1.00 72.25 126 GLU A CA 1
ATOM 1029 C C . GLU A 1 126 ? 8.866 -0.039 6.247 1.00 72.25 126 GLU A C 1
ATOM 1031 O O . GLU A 1 126 ? 8.816 -0.735 5.233 1.00 72.25 126 GLU A O 1
ATOM 1036 N N . THR A 1 127 ? 8.947 1.287 6.166 1.00 63.19 127 THR A N 1
ATOM 1037 C CA . THR A 1 127 ? 9.090 1.951 4.873 1.00 63.19 127 THR A CA 1
ATOM 1038 C C . THR A 1 127 ? 10.534 1.806 4.393 1.00 63.19 127 THR A C 1
ATOM 1040 O O . THR A 1 127 ? 11.453 2.359 4.998 1.00 63.19 127 THR A O 1
ATOM 1043 N N . SER A 1 128 ? 10.749 1.131 3.261 1.00 48.47 128 SER A N 1
ATOM 1044 C CA . SER A 1 128 ? 12.079 0.933 2.648 1.00 48.47 128 SER A CA 1
ATOM 1045 C C . SER A 1 128 ? 12.779 2.232 2.225 1.00 48.47 128 SER A C 1
ATOM 1047 O O . SER A 1 128 ? 13.955 2.233 1.862 1.00 48.47 128 SER A O 1
ATOM 1049 N N . PHE A 1 129 ? 12.067 3.356 2.262 1.00 48.34 129 PHE A N 1
ATOM 1050 C CA . PHE A 1 129 ? 12.614 4.676 2.018 1.00 48.34 129 PHE A CA 1
ATOM 1051 C C . PHE A 1 129 ? 12.754 5.387 3.357 1.00 48.34 129 PHE A C 1
ATOM 1053 O O . PHE A 1 129 ? 11.755 5.632 4.029 1.00 48.34 129 PHE A O 1
ATOM 1060 N N . LYS A 1 130 ? 13.983 5.783 3.720 1.00 41.78 130 LYS A N 1
ATOM 1061 C CA . LYS A 1 130 ? 14.196 6.854 4.702 1.00 41.78 130 LYS A CA 1
ATOM 1062 C C . LYS A 1 130 ? 13.477 8.091 4.156 1.00 41.78 130 LYS A C 1
ATOM 1064 O O . LYS A 1 130 ? 14.077 8.851 3.397 1.00 41.78 130 LYS A O 1
ATOM 1069 N N . LYS A 1 131 ? 12.182 8.262 4.462 1.00 46.88 131 LYS A N 1
ATOM 1070 C CA . LYS A 1 131 ? 11.422 9.472 4.140 1.00 46.88 131 LYS A CA 1
ATOM 1071 C C . LYS A 1 131 ? 12.197 10.607 4.801 1.00 46.88 131 LYS A C 1
ATOM 1073 O O . LYS A 1 131 ? 12.198 10.748 6.021 1.00 46.88 131 LYS A O 1
ATOM 1078 N N . LYS A 1 132 ? 12.958 11.356 3.999 1.00 38.22 132 LYS A N 1
ATOM 1079 C CA . LYS A 1 132 ? 13.618 12.588 4.427 1.00 38.22 132 LYS A CA 1
ATOM 1080 C C . LYS A 1 132 ? 12.479 13.461 4.938 1.00 38.22 132 LYS A C 1
ATOM 1082 O O . LYS A 1 132 ? 11.662 13.850 4.116 1.00 38.22 132 LYS A O 1
ATOM 1087 N N . ARG A 1 133 ? 12.384 13.613 6.266 1.00 38.31 133 ARG A N 1
ATOM 1088 C CA . ARG A 1 133 ? 11.360 14.343 7.037 1.00 38.31 133 ARG A CA 1
ATOM 1089 C C . ARG A 1 133 ? 10.546 15.303 6.162 1.00 38.31 133 ARG A C 1
ATOM 1091 O O . ARG A 1 133 ? 10.911 16.464 6.014 1.00 38.31 133 ARG A O 1
ATOM 1098 N N . ALA A 1 134 ? 9.492 14.794 5.538 1.00 35.69 134 ALA A N 1
ATOM 1099 C CA . ALA A 1 134 ? 8.600 15.578 4.705 1.00 35.69 134 ALA A CA 1
ATOM 1100 C C . ALA A 1 134 ? 7.241 15.523 5.391 1.00 35.69 134 ALA A C 1
ATOM 1102 O O . ALA A 1 134 ? 6.500 14.555 5.240 1.00 35.69 134 ALA A O 1
ATOM 1103 N N . ASN A 1 135 ? 7.000 16.586 6.157 1.00 35.75 135 ASN A N 1
ATOM 1104 C CA . ASN A 1 135 ? 5.800 16.940 6.902 1.00 35.75 135 ASN A CA 1
ATOM 1105 C C . ASN A 1 135 ? 5.463 16.082 8.126 1.00 35.75 135 ASN A C 1
ATOM 1107 O O . ASN A 1 135 ? 5.361 14.860 8.058 1.00 35.75 135 ASN A O 1
ATOM 1111 N N . ASP A 1 136 ? 5.131 16.777 9.216 1.00 38.59 136 ASP A N 1
ATOM 1112 C CA . ASP A 1 136 ? 4.555 16.274 10.477 1.00 38.59 136 ASP A CA 1
ATOM 1113 C C . ASP A 1 136 ? 3.173 15.590 10.312 1.00 38.59 136 ASP A C 1
ATOM 1115 O O . ASP A 1 136 ? 2.466 15.326 11.280 1.00 38.59 136 ASP A O 1
ATOM 1119 N N . TYR A 1 137 ? 2.792 15.289 9.066 1.00 38.81 137 TYR A N 1
ATOM 1120 C CA . TYR A 1 137 ? 1.534 14.690 8.621 1.00 38.81 137 TYR A CA 1
ATOM 1121 C C . TYR A 1 137 ? 1.751 13.434 7.759 1.00 38.81 137 TYR A C 1
ATOM 1123 O O . TYR A 1 137 ? 0.830 12.980 7.080 1.00 38.81 137 TYR A O 1
ATOM 1131 N N . ALA A 1 138 ? 2.972 12.889 7.709 1.00 48.75 138 ALA A N 1
ATOM 1132 C CA . ALA A 1 138 ? 3.253 11.686 6.938 1.00 48.75 138 ALA A CA 1
ATOM 1133 C C . ALA A 1 138 ? 2.482 10.487 7.520 1.00 48.75 138 ALA A C 1
ATOM 1135 O O . ALA A 1 138 ? 2.840 9.972 8.574 1.00 48.75 138 ALA A O 1
ATOM 1136 N N . LEU A 1 139 ? 1.441 10.039 6.810 1.00 63.78 139 LEU A N 1
ATOM 1137 C CA . LEU A 1 139 ? 0.740 8.787 7.097 1.00 63.78 139 LEU A CA 1
ATOM 1138 C C . LEU A 1 139 ? 1.755 7.637 7.163 1.00 63.78 139 LEU A C 1
ATOM 1140 O O . LEU A 1 139 ? 2.533 7.433 6.218 1.00 63.78 139 LEU A O 1
ATOM 1144 N N . ILE A 1 140 ? 1.755 6.923 8.288 1.00 75.50 140 ILE A N 1
ATOM 1145 C CA . ILE A 1 140 ? 2.592 5.743 8.516 1.00 75.50 140 ILE A CA 1
ATOM 1146 C C . ILE A 1 140 ? 1.835 4.521 8.000 1.00 75.50 140 ILE A C 1
ATOM 1148 O O . ILE A 1 140 ? 0.694 4.298 8.395 1.00 75.50 140 ILE A O 1
ATOM 1152 N N . ASP A 1 141 ? 2.438 3.741 7.104 1.00 82.69 141 ASP A N 1
ATOM 1153 C CA . ASP A 1 141 ? 1.834 2.494 6.633 1.00 82.69 141 ASP A CA 1
ATOM 1154 C C . ASP A 1 141 ? 1.717 1.488 7.792 1.00 82.69 141 ASP A C 1
ATOM 1156 O O . ASP A 1 141 ? 2.632 1.344 8.601 1.00 82.69 141 ASP A O 1
ATOM 1160 N N . ALA A 1 142 ? 0.588 0.795 7.878 1.00 85.12 142 ALA A N 1
ATOM 1161 C CA . ALA A 1 142 ? 0.237 -0.108 8.962 1.00 85.12 142 ALA A CA 1
ATOM 1162 C C . ALA A 1 142 ? -0.512 -1.349 8.448 1.00 85.12 142 ALA A C 1
ATOM 1164 O O . ALA A 1 142 ? -1.118 -1.356 7.369 1.00 85.12 142 ALA A O 1
ATOM 1165 N N . SER A 1 143 ? -0.471 -2.411 9.250 1.00 88.38 143 SER A N 1
ATOM 1166 C CA . SER A 1 143 ? -1.257 -3.628 9.064 1.00 88.38 143 SER A CA 1
ATOM 1167 C C . SER A 1 143 ? -2.068 -3.953 10.307 1.00 88.38 143 SER A C 1
ATOM 1169 O O . SER A 1 143 ? -1.592 -3.765 11.428 1.00 88.38 143 SER A O 1
ATOM 1171 N N . ILE A 1 144 ? -3.297 -4.428 10.114 1.00 90.62 144 ILE A N 1
ATOM 1172 C CA . ILE A 1 144 ? -4.187 -4.795 11.212 1.00 90.62 144 ILE A CA 1
ATOM 1173 C C . ILE A 1 144 ? -3.806 -6.179 11.723 1.00 90.62 144 ILE A C 1
ATOM 1175 O O . ILE A 1 144 ? -3.835 -7.169 10.992 1.00 90.62 144 ILE A O 1
ATOM 1179 N N . LEU A 1 145 ? -3.467 -6.236 13.007 1.00 91.06 145 LEU A N 1
ATOM 1180 C CA . LEU A 1 145 ? -3.171 -7.481 13.702 1.00 91.06 145 LEU A CA 1
ATOM 1181 C C . LEU A 1 145 ? -4.449 -8.135 14.222 1.00 91.06 145 LEU A C 1
ATOM 1183 O O . LEU A 1 145 ? -4.613 -9.344 14.100 1.00 91.06 145 LEU A O 1
ATOM 1187 N N . GLU A 1 146 ? -5.340 -7.334 14.804 1.00 93.62 146 GLU A N 1
ATOM 1188 C CA . GLU A 1 146 ? -6.474 -7.824 15.586 1.00 93.62 146 GLU A CA 1
ATOM 1189 C C . GLU A 1 146 ? -7.596 -6.778 15.643 1.00 93.62 146 GLU A C 1
ATOM 1191 O O . GLU A 1 146 ? -7.336 -5.572 15.692 1.00 93.62 146 GLU A O 1
ATOM 1196 N N . ILE A 1 147 ? -8.846 -7.247 15.668 1.00 94.44 147 ILE A N 1
ATOM 1197 C CA . ILE A 1 147 ? -10.023 -6.432 15.984 1.00 94.44 147 ILE A CA 1
ATOM 1198 C C . ILE A 1 147 ? -10.262 -6.540 17.490 1.00 94.44 147 ILE A C 1
ATOM 1200 O O . ILE A 1 147 ? -10.465 -7.636 18.004 1.00 94.44 147 ILE A O 1
ATOM 1204 N N . LEU A 1 148 ? -10.227 -5.407 18.181 1.00 90.75 148 LEU A N 1
ATOM 1205 C CA . LEU A 1 148 ? -10.374 -5.313 19.629 1.00 90.75 148 LEU A CA 1
ATOM 1206 C C . LEU A 1 148 ? -11.827 -5.006 20.014 1.00 90.75 148 LEU A C 1
ATOM 1208 O O . LEU A 1 148 ? -12.590 -4.442 19.225 1.00 90.75 148 LEU A O 1
ATOM 1212 N N . GLU A 1 149 ? -12.191 -5.306 21.262 1.00 88.12 149 GLU A N 1
ATOM 1213 C CA . GLU A 1 149 ? -13.408 -4.751 21.859 1.00 88.12 149 GLU A CA 1
ATOM 1214 C C . GLU A 1 149 ? -13.284 -3.228 21.994 1.00 88.12 149 GLU A C 1
ATOM 1216 O O . GLU A 1 149 ? -12.222 -2.699 22.335 1.00 88.12 149 GLU A O 1
ATOM 1221 N N . GLU A 1 150 ? -14.374 -2.507 21.723 1.00 81.44 150 GLU A N 1
ATOM 1222 C CA . GLU A 1 150 ? -14.377 -1.054 21.865 1.00 81.44 150 GLU A CA 1
ATOM 1223 C C . GLU A 1 150 ? -14.113 -0.655 23.328 1.00 81.44 150 GLU A C 1
ATOM 1225 O O . GLU A 1 150 ? -14.703 -1.234 24.247 1.00 81.44 150 GLU A O 1
ATOM 1230 N N . PRO A 1 151 ? -13.244 0.342 23.578 1.00 74.50 151 PRO A N 1
ATOM 1231 C CA . PRO A 1 151 ? -12.959 0.780 24.933 1.00 74.50 151 PRO A CA 1
ATOM 1232 C C . PRO A 1 151 ? -14.238 1.332 25.569 1.00 74.50 151 PRO A C 1
ATOM 1234 O O . PRO A 1 151 ? -14.820 2.297 25.072 1.00 74.50 151 PRO A O 1
ATOM 1237 N N . LYS A 1 152 ? -14.666 0.720 26.679 1.00 68.88 152 LYS A N 1
ATOM 1238 C CA . LYS A 1 152 ? -15.766 1.230 27.506 1.00 68.88 152 LYS A CA 1
ATOM 1239 C C . LYS A 1 152 ? -15.344 2.600 28.045 1.00 68.88 152 LYS A C 1
ATOM 1241 O O . LYS A 1 152 ? -14.358 2.691 28.776 1.00 68.88 152 LYS A O 1
ATOM 1246 N N . GLY A 1 153 ? -16.021 3.646 27.571 1.00 57.25 153 GLY A N 1
ATOM 1247 C CA . GLY A 1 153 ? -15.792 5.035 27.977 1.00 57.25 153 GLY A CA 1
ATOM 1248 C C . GLY A 1 153 ? -16.170 5.312 29.422 1.00 57.25 153 GLY A C 1
ATOM 1249 O O . GLY A 1 153 ? -17.003 4.556 29.970 1.00 57.25 153 GLY A O 1
#

Organism: NCBI:txid1116213

Sequence (153 aa):
MILKIISLDPRPIPYNVLKSKFFRQLRLHYPDKGVPDELFYGTLTELKEKYLVGSNAYDKWFIDYPDFKPNGITGAGFLDIDKTTGNGFITVKEKRTDFKKSSHFVHKKNLNGAKKGNYVKFVELETSFKKKRANDYALIDASILEILEEPKG